Protein AF-A0A0M1J2H2-F1 (afdb_monomer_lite)

Structure (mmCIF, N/CA/C/O backbone):
data_AF-A0A0M1J2H2-F1
#
_entry.id   AF-A0A0M1J2H2-F1
#
loop_
_atom_site.group_PDB
_atom_site.id
_atom_site.type_symbol
_atom_site.label_atom_id
_atom_site.label_alt_id
_atom_site.label_comp_id
_atom_site.label_asym_id
_atom_site.label_entity_id
_atom_site.label_seq_id
_atom_site.pdbx_PDB_ins_code
_atom_site.Cartn_x
_atom_site.Cartn_y
_atom_site.Cartn_z
_atom_site.occupancy
_atom_site.B_iso_or_equiv
_atom_site.auth_seq_id
_atom_site.auth_comp_id
_atom_site.auth_asym_id
_atom_site.auth_atom_id
_atom_site.pdbx_PDB_model_num
ATOM 1 N N . GLY A 1 1 ? 17.137 1.752 -18.117 1.00 67.38 1 GLY A N 1
ATOM 2 C CA . GLY A 1 1 ? 17.073 0.460 -18.825 1.00 67.38 1 GLY A CA 1
ATOM 3 C C . GLY A 1 1 ? 16.493 0.655 -20.209 1.00 67.38 1 GLY A C 1
ATOM 4 O O . GLY A 1 1 ? 15.964 1.719 -20.490 1.00 67.38 1 GLY A O 1
ATOM 5 N N . MET A 1 2 ? 16.576 -0.367 -21.052 1.00 73.69 2 MET A N 1
ATOM 6 C CA . MET A 1 2 ? 16.069 -0.367 -22.429 1.00 73.69 2 MET A CA 1
ATOM 7 C C . MET A 1 2 ? 14.580 -0.012 -22.575 1.00 73.69 2 MET A C 1
ATOM 9 O O . MET A 1 2 ? 14.188 0.628 -23.543 1.00 73.69 2 MET A O 1
ATOM 13 N N . LEU A 1 3 ? 13.761 -0.420 -21.610 1.00 80.62 3 LEU A N 1
ATOM 14 C CA . LEU A 1 3 ? 12.325 -0.157 -21.567 1.00 80.62 3 LEU A CA 1
ATOM 15 C C . LEU A 1 3 ? 12.043 0.936 -20.529 1.00 80.62 3 LEU A C 1
ATOM 17 O O . LEU A 1 3 ? 11.355 0.697 -19.548 1.00 80.62 3 LEU A O 1
ATOM 21 N N . SER A 1 4 ? 12.667 2.104 -20.667 1.00 83.81 4 SER A N 1
ATOM 22 C CA . SER A 1 4 ? 12.524 3.218 -19.717 1.00 83.81 4 SER A CA 1
ATOM 23 C C . SER A 1 4 ? 11.749 4.375 -20.337 1.00 83.81 4 SER A C 1
ATOM 25 O O . SER A 1 4 ? 11.737 4.522 -21.553 1.00 83.81 4 SER A O 1
ATOM 27 N N . GLY A 1 5 ? 11.139 5.216 -19.499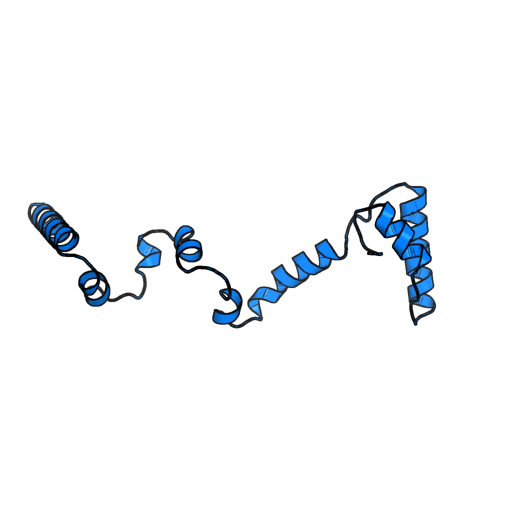 1.00 84.62 5 GLY A N 1
ATOM 28 C CA . GLY A 1 5 ? 10.548 6.487 -19.925 1.00 84.62 5 GLY A CA 1
ATOM 29 C C . GLY A 1 5 ? 11.586 7.596 -20.140 1.00 84.62 5 GLY A C 1
ATOM 30 O O . GLY A 1 5 ? 11.259 8.647 -20.680 1.00 84.62 5 GLY A O 1
ATOM 31 N N . ASP A 1 6 ? 12.842 7.383 -19.733 1.00 86.06 6 ASP A N 1
ATOM 32 C CA . ASP A 1 6 ? 13.931 8.338 -19.947 1.00 86.06 6 ASP A CA 1
ATOM 33 C C . ASP A 1 6 ? 14.626 8.078 -21.290 1.00 86.06 6 ASP A C 1
ATOM 35 O O . ASP A 1 6 ? 15.244 7.029 -21.505 1.00 86.06 6 ASP A O 1
ATOM 39 N N . LEU A 1 7 ? 14.588 9.080 -22.169 1.00 83.06 7 LEU A N 1
ATOM 40 C CA . LEU A 1 7 ? 15.193 9.044 -23.499 1.00 83.06 7 LEU A CA 1
ATOM 41 C C . LEU A 1 7 ? 16.686 8.673 -23.485 1.00 83.06 7 LEU A C 1
ATOM 43 O O . LEU A 1 7 ? 17.139 7.917 -24.347 1.00 83.06 7 LEU A O 1
ATOM 47 N N . LYS A 1 8 ? 17.461 9.143 -22.498 1.00 84.69 8 LYS A N 1
ATOM 48 C CA . LYS A 1 8 ? 18.894 8.815 -22.386 1.00 84.69 8 LYS A CA 1
ATOM 49 C C . LYS A 1 8 ? 19.102 7.339 -22.069 1.00 84.69 8 LYS A C 1
ATOM 51 O O . LYS A 1 8 ? 20.010 6.705 -22.607 1.00 84.69 8 LYS A O 1
ATOM 56 N N . LEU A 1 9 ? 18.256 6.781 -21.206 1.00 84.94 9 LEU A N 1
ATOM 57 C CA . LEU A 1 9 ? 18.328 5.374 -20.822 1.00 84.94 9 LEU A CA 1
ATOM 58 C C . LEU A 1 9 ? 17.862 4.444 -21.948 1.00 84.94 9 LEU A C 1
ATOM 60 O O . LEU A 1 9 ? 18.423 3.355 -22.081 1.00 84.94 9 LEU A O 1
ATOM 64 N N . ILE A 1 10 ? 16.903 4.879 -22.775 1.00 83.75 10 ILE A N 1
ATOM 65 C CA . ILE A 1 10 ? 16.505 4.170 -24.002 1.00 83.75 10 ILE A CA 1
ATOM 66 C C . ILE A 1 10 ? 17.688 4.107 -24.978 1.00 83.75 10 ILE A C 1
ATOM 68 O O . ILE A 1 10 ? 18.050 3.022 -25.434 1.00 83.75 10 ILE A O 1
ATOM 72 N N . GLN A 1 11 ? 18.332 5.248 -25.262 1.00 82.62 11 GLN A N 1
ATOM 73 C CA . GLN A 1 11 ? 19.480 5.319 -26.179 1.00 82.62 11 GLN A CA 1
ATOM 74 C C . GLN A 1 11 ? 20.640 4.436 -25.714 1.00 82.62 11 GLN A C 1
ATOM 76 O O . GLN A 1 11 ? 21.200 3.675 -26.506 1.00 82.62 11 GLN A O 1
ATOM 81 N N . TRP A 1 12 ? 20.962 4.489 -24.419 1.00 84.62 12 TRP A N 1
ATOM 82 C CA . TRP A 1 12 ? 21.970 3.615 -23.829 1.00 84.62 12 TRP A CA 1
ATOM 83 C C . TRP A 1 12 ? 21.575 2.136 -23.952 1.00 84.62 12 TRP A C 1
ATOM 85 O O . TRP A 1 12 ? 22.393 1.311 -24.356 1.00 84.62 12 TRP A O 1
ATOM 95 N N . GLY A 1 13 ? 20.312 1.799 -23.677 1.00 82.81 13 GLY A N 1
ATOM 96 C CA . GLY A 1 13 ? 19.793 0.438 -23.806 1.00 82.81 13 GLY A CA 1
ATOM 97 C C . GLY A 1 13 ? 19.898 -0.111 -25.229 1.00 82.81 13 GLY A C 1
ATOM 98 O O . GLY A 1 13 ? 20.355 -1.238 -25.400 1.00 82.81 13 GLY A O 1
ATOM 99 N N . LYS A 1 14 ? 19.550 0.684 -26.250 1.00 82.62 14 LYS A N 1
ATOM 100 C CA . LYS A 1 14 ? 19.682 0.305 -27.669 1.00 82.62 14 LYS A CA 1
ATOM 101 C C . LYS A 1 14 ? 21.112 -0.118 -28.019 1.00 82.62 14 LYS A C 1
ATOM 103 O O . LYS A 1 14 ? 21.303 -1.121 -28.699 1.00 82.62 14 LYS A O 1
ATOM 108 N N . GLN A 1 15 ? 22.104 0.645 -27.557 1.00 83.31 15 GLN A N 1
ATOM 109 C CA . GLN A 1 15 ? 23.520 0.400 -27.860 1.00 83.31 15 GLN A CA 1
ATOM 110 C C . GLN A 1 15 ? 24.072 -0.868 -27.199 1.00 83.31 15 GLN A C 1
ATOM 112 O O . GLN A 1 15 ? 25.009 -1.465 -27.719 1.00 83.31 15 GLN A O 1
ATOM 117 N N . HIS A 1 16 ? 23.497 -1.275 -26.067 1.00 84.00 16 HIS A N 1
ATOM 118 C CA . HIS A 1 16 ? 24.007 -2.377 -25.248 1.00 84.00 16 HIS A CA 1
ATOM 119 C C . HIS A 1 16 ? 23.103 -3.613 -25.282 1.00 84.00 16 HIS A C 1
ATOM 121 O O . HIS A 1 16 ? 23.309 -4.553 -24.515 1.00 84.00 16 HIS A O 1
ATOM 127 N N . TYR A 1 17 ? 22.097 -3.633 -26.157 1.00 82.25 17 TYR A N 1
ATOM 128 C CA . TYR A 1 17 ? 21.225 -4.788 -26.286 1.00 82.25 17 TYR A CA 1
ATOM 129 C C . TYR A 1 17 ? 21.944 -5.964 -26.926 1.00 82.25 17 TYR A C 1
ATOM 131 O O . TYR A 1 17 ? 22.430 -5.869 -28.052 1.00 82.25 17 TYR A O 1
ATOM 139 N N . GLN A 1 18 ? 21.938 -7.094 -26.231 1.00 80.31 18 GLN A N 1
ATOM 140 C CA . GLN A 1 18 ? 22.416 -8.365 -26.753 1.00 80.31 18 GLN A CA 1
ATOM 141 C C . GLN A 1 18 ? 21.352 -9.426 -26.480 1.00 80.31 18 GLN A C 1
ATOM 143 O O . GLN A 1 18 ? 21.430 -10.170 -25.506 1.00 80.31 18 GLN A O 1
ATOM 148 N N . GLY A 1 19 ? 20.295 -9.456 -27.293 1.00 77.88 19 GLY A N 1
ATOM 149 C CA . GLY A 1 19 ? 19.319 -10.539 -27.220 1.00 77.88 19 GLY A CA 1
ATOM 150 C C . GLY A 1 19 ? 19.856 -11.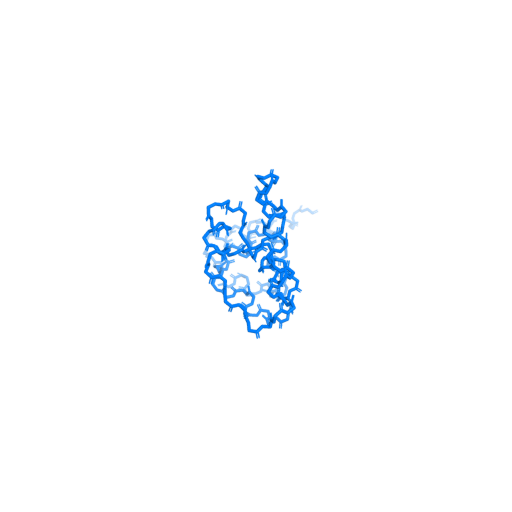808 -27.880 1.00 77.88 19 GLY A C 1
ATOM 151 O O . GLY A 1 19 ? 20.665 -11.760 -28.806 1.00 77.88 19 GLY A O 1
ATOM 152 N N . HIS A 1 20 ? 19.398 -12.956 -27.388 1.00 79.31 20 HIS A N 1
ATOM 153 C CA . HIS A 1 20 ? 19.858 -14.276 -27.832 1.00 79.31 20 HIS A CA 1
ATOM 154 C C . HIS A 1 20 ? 19.040 -14.830 -29.018 1.00 79.31 20 HIS A C 1
ATOM 156 O O . HIS A 1 20 ? 19.388 -15.870 -29.567 1.00 79.31 20 HIS A O 1
ATOM 162 N N . ASP A 1 21 ? 17.960 -14.146 -29.409 1.00 87.69 21 ASP A N 1
ATOM 163 C CA . ASP A 1 21 ? 17.039 -14.540 -30.479 1.00 87.69 21 ASP A CA 1
ATOM 164 C C . ASP A 1 21 ? 17.006 -13.448 -31.561 1.00 87.69 21 ASP A C 1
ATOM 166 O O . ASP A 1 21 ? 16.703 -12.286 -31.280 1.00 87.69 21 ASP A O 1
ATOM 170 N N . GLU A 1 22 ? 17.335 -13.813 -32.803 1.00 85.75 22 GLU A N 1
ATOM 171 C CA . GLU A 1 22 ? 17.446 -12.872 -33.929 1.00 85.75 22 GLU A CA 1
ATOM 172 C C . GLU A 1 22 ? 16.123 -12.172 -34.257 1.00 85.75 22 GLU A C 1
ATOM 174 O O . GLU A 1 22 ? 16.107 -10.984 -34.588 1.00 85.75 22 GLU A O 1
ATOM 179 N N . ARG A 1 23 ? 14.998 -12.880 -34.127 1.00 89.44 23 ARG A N 1
ATOM 180 C CA . ARG A 1 23 ? 13.672 -12.328 -34.414 1.00 89.44 23 ARG A CA 1
ATOM 181 C C . ARG A 1 23 ? 13.280 -11.302 -33.355 1.00 89.44 23 ARG A C 1
ATOM 183 O O . ARG A 1 23 ? 12.799 -10.227 -33.707 1.00 89.44 23 ARG A O 1
ATOM 190 N N . ILE A 1 24 ? 13.499 -11.606 -32.075 1.00 86.12 24 ILE A N 1
ATOM 191 C CA . ILE A 1 24 ? 13.254 -10.657 -30.980 1.00 86.12 24 ILE A CA 1
ATOM 192 C C . ILE A 1 24 ? 14.181 -9.447 -31.119 1.00 86.12 24 ILE A C 1
ATOM 194 O O . ILE A 1 24 ? 13.718 -8.315 -30.993 1.00 86.12 24 ILE A O 1
ATOM 198 N N . ASN A 1 25 ? 15.454 -9.660 -31.465 1.00 86.38 25 ASN A N 1
ATOM 199 C CA . ASN A 1 25 ? 16.391 -8.570 -31.735 1.00 86.38 25 ASN A CA 1
ATOM 200 C C . ASN A 1 25 ? 15.887 -7.628 -32.825 1.00 86.38 25 ASN A C 1
ATOM 202 O O . ASN A 1 25 ? 15.908 -6.413 -32.638 1.00 86.38 25 ASN A O 1
ATOM 206 N N . HIS A 1 26 ? 15.397 -8.176 -33.937 1.00 85.88 26 HIS A N 1
ATOM 207 C CA . HIS A 1 26 ? 14.879 -7.372 -35.037 1.00 85.88 26 HIS A CA 1
ATOM 208 C C . HIS A 1 26 ? 13.676 -6.514 -34.619 1.00 85.88 26 HIS A C 1
ATOM 210 O O . HIS A 1 26 ? 13.671 -5.307 -34.862 1.00 85.88 26 HIS A O 1
ATOM 216 N N . VAL A 1 27 ? 12.698 -7.109 -33.928 1.00 88.12 27 VAL A N 1
ATOM 217 C CA . VAL A 1 27 ? 11.512 -6.386 -33.435 1.00 88.12 27 VAL A CA 1
ATOM 218 C C . VAL A 1 27 ? 11.910 -5.275 -32.461 1.00 88.12 27 VAL A C 1
ATOM 220 O O . VAL A 1 27 ? 11.424 -4.151 -32.569 1.00 88.12 27 VAL A O 1
ATOM 223 N N . MET A 1 28 ? 12.834 -5.554 -31.539 1.00 86.50 28 MET A N 1
ATOM 224 C CA . MET A 1 28 ? 13.296 -4.564 -30.564 1.00 86.50 28 MET A CA 1
ATOM 225 C C . MET A 1 28 ? 14.011 -3.387 -31.238 1.00 86.50 28 MET A C 1
ATOM 227 O O . MET A 1 28 ? 13.756 -2.239 -30.881 1.00 86.50 28 MET A O 1
ATOM 231 N N . GLN A 1 29 ? 14.843 -3.636 -32.255 1.00 84.75 29 GLN A N 1
ATOM 232 C CA . GLN A 1 29 ? 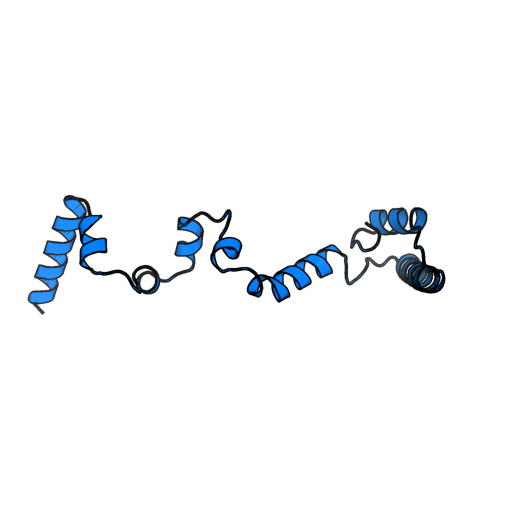15.490 -2.557 -33.012 1.00 84.75 29 GLN A CA 1
ATOM 233 C C . GLN A 1 29 ? 14.477 -1.662 -33.736 1.00 84.75 29 GLN A C 1
ATOM 235 O O . GLN A 1 29 ? 14.585 -0.440 -33.637 1.00 84.75 29 GLN A O 1
ATOM 240 N N . GLN A 1 30 ? 13.463 -2.246 -34.385 1.00 87.50 30 GLN A N 1
ATOM 241 C CA . GLN A 1 30 ? 12.403 -1.479 -35.055 1.00 87.50 30 GLN A CA 1
ATOM 242 C C . GLN A 1 30 ? 11.631 -0.590 -34.077 1.00 87.50 30 GLN A C 1
ATOM 244 O O . GLN A 1 30 ? 11.378 0.580 -34.366 1.00 87.50 30 GLN A O 1
ATOM 249 N N . ILE A 1 31 ? 11.300 -1.124 -32.898 1.00 86.81 31 ILE A N 1
ATOM 250 C CA . ILE A 1 31 ? 10.656 -0.360 -31.828 1.00 86.81 31 ILE A CA 1
ATOM 251 C C . ILE A 1 31 ? 11.530 0.845 -31.451 1.00 86.81 31 ILE A C 1
ATOM 253 O O . ILE A 1 31 ? 11.045 1.975 -31.467 1.00 86.81 31 ILE A O 1
ATOM 257 N N . PHE A 1 32 ? 12.828 0.655 -31.185 1.00 84.06 32 PHE A N 1
ATOM 258 C CA . PHE A 1 32 ? 13.703 1.777 -30.813 1.00 84.06 32 PHE A CA 1
ATOM 259 C C . PHE A 1 32 ? 13.873 2.812 -31.915 1.00 84.06 32 PHE A C 1
ATOM 261 O O . PHE A 1 32 ? 13.966 4.002 -31.622 1.00 84.06 32 PHE A O 1
ATOM 268 N N . GLU A 1 33 ? 13.965 2.381 -33.170 1.00 85.19 33 GLU A N 1
ATOM 269 C CA . GLU A 1 33 ? 14.053 3.296 -34.305 1.00 85.19 33 GLU A CA 1
ATOM 270 C C . GLU A 1 33 ? 12.814 4.175 -34.400 1.00 85.19 33 GLU A C 1
ATOM 272 O O . GLU A 1 33 ? 12.955 5.389 -34.531 1.00 85.19 33 GLU A O 1
ATOM 277 N N . HIS A 1 34 ? 11.629 3.590 -34.241 1.00 84.81 34 HIS A N 1
ATOM 278 C CA . HIS A 1 34 ? 10.375 4.329 -34.264 1.00 84.81 34 HIS A CA 1
ATOM 279 C C . HIS A 1 34 ? 10.320 5.398 -33.160 1.00 84.81 34 HIS A C 1
ATOM 281 O O . HIS A 1 34 ? 10.155 6.579 -33.460 1.00 84.81 34 HIS A O 1
ATOM 287 N N . TYR A 1 35 ? 10.590 5.028 -31.904 1.00 80.81 35 TYR A N 1
ATOM 288 C CA . TYR A 1 35 ? 10.577 5.986 -30.788 1.00 80.81 35 TYR A CA 1
ATOM 289 C C . TYR A 1 35 ? 11.670 7.055 -30.892 1.00 80.81 35 TYR A C 1
ATOM 291 O O . TYR A 1 35 ? 11.442 8.213 -30.546 1.00 80.81 35 TYR A O 1
ATOM 299 N N . ASN A 1 36 ? 12.853 6.701 -31.401 1.00 78.19 36 ASN A N 1
ATOM 300 C CA . ASN A 1 36 ? 13.938 7.661 -31.579 1.00 78.19 36 ASN A CA 1
ATOM 301 C C . ASN A 1 36 ? 13.651 8.669 -32.704 1.00 78.19 36 ASN A C 1
ATOM 303 O O . ASN A 1 36 ? 14.008 9.835 -32.562 1.00 78.19 36 ASN A O 1
ATOM 307 N N . LEU A 1 37 ? 13.018 8.241 -33.803 1.00 76.62 37 LEU A N 1
ATOM 308 C CA . LEU A 1 37 ? 12.607 9.140 -34.888 1.00 76.62 37 LEU A CA 1
ATOM 309 C C . LEU A 1 37 ? 11.556 10.151 -34.424 1.00 76.62 37 LEU A C 1
ATOM 311 O O . LEU A 1 37 ? 11.593 11.306 -34.840 1.00 76.62 37 LEU A O 1
ATOM 315 N N . GLU A 1 38 ? 10.654 9.731 -33.540 1.00 81.44 38 GLU A N 1
ATOM 316 C CA . GLU A 1 38 ? 9.589 10.589 -33.016 1.00 81.44 38 GLU A CA 1
ATOM 317 C C . GLU A 1 38 ? 10.012 11.386 -31.767 1.00 81.44 38 GLU A C 1
ATOM 319 O O . GLU A 1 38 ? 9.278 12.260 -31.309 1.00 81.44 38 GLU A O 1
ATOM 324 N N . GLY A 1 39 ? 11.202 11.118 -31.212 1.00 79.38 39 GLY A N 1
ATOM 325 C CA . GLY A 1 39 ? 11.688 11.746 -29.978 1.00 79.38 39 GLY A CA 1
ATOM 326 C C . GLY A 1 39 ? 10.830 11.416 -28.751 1.00 79.38 39 GLY A C 1
ATOM 327 O O . GLY A 1 39 ? 10.848 12.157 -27.766 1.00 79.38 39 GLY A O 1
ATOM 328 N N . LEU A 1 40 ? 10.059 10.330 -28.818 1.00 78.94 40 LEU A N 1
ATOM 329 C CA . LEU A 1 40 ? 9.092 9.948 -27.799 1.00 78.94 40 LEU A CA 1
ATOM 330 C C . LEU A 1 40 ? 9.726 9.031 -26.752 1.00 78.94 40 LEU A C 1
ATOM 332 O O . LEU A 1 40 ? 10.529 8.147 -27.053 1.00 78.94 40 LEU A O 1
ATOM 336 N N . ALA A 1 41 ? 9.312 9.224 -25.503 1.00 81.56 41 ALA A N 1
ATOM 337 C CA . ALA A 1 41 ? 9.534 8.242 -24.453 1.00 81.56 41 ALA A CA 1
ATOM 338 C C . ALA A 1 41 ? 8.700 6.978 -24.720 1.00 81.56 41 ALA A C 1
ATOM 340 O O . ALA A 1 41 ? 7.620 7.054 -25.312 1.00 81.56 41 ALA A O 1
ATOM 341 N N . MET A 1 42 ? 9.171 5.824 -24.237 1.00 82.88 42 MET A N 1
ATOM 342 C CA . MET A 1 42 ? 8.383 4.591 -24.291 1.00 82.88 42 MET A CA 1
ATOM 343 C C . MET A 1 42 ? 7.088 4.774 -23.478 1.00 82.88 42 MET A C 1
ATOM 345 O O . MET A 1 42 ? 7.169 5.116 -22.298 1.00 82.88 42 MET A O 1
ATOM 349 N N . PRO A 1 43 ? 5.903 4.522 -24.059 1.00 82.62 43 PRO A N 1
ATOM 350 C CA . PRO A 1 43 ? 4.617 4.723 -23.394 1.00 82.62 43 PRO A CA 1
ATOM 351 C C . PRO A 1 43 ? 4.320 3.646 -22.347 1.00 82.62 43 PRO A C 1
ATOM 353 O O . PRO A 1 43 ? 3.476 3.858 -21.482 1.00 82.62 43 PRO A O 1
ATOM 356 N N . TYR 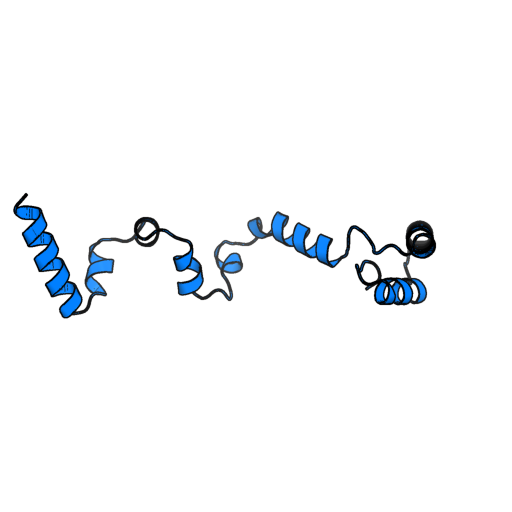A 1 44 ? 5.001 2.498 -22.430 1.00 85.19 44 TYR A N 1
ATOM 357 C CA . TYR A 1 44 ? 4.965 1.447 -21.421 1.00 85.19 44 TYR A CA 1
ATOM 358 C C . TYR A 1 44 ? 6.382 0.980 -21.112 1.00 85.19 44 TYR A C 1
ATOM 360 O O . TYR A 1 44 ? 7.117 0.530 -21.997 1.00 85.19 44 TYR A O 1
ATOM 368 N N . THR A 1 45 ? 6.768 1.125 -19.854 1.00 89.31 45 THR A N 1
ATOM 369 C CA . THR A 1 45 ? 8.128 0.894 -19.374 1.00 89.31 45 THR A CA 1
ATOM 370 C C . THR A 1 45 ? 8.221 -0.398 -18.566 1.00 89.31 45 THR A C 1
ATOM 372 O O . THR A 1 45 ? 7.215 -1.008 -18.206 1.00 89.31 45 THR A O 1
ATOM 375 N N . LEU A 1 46 ? 9.443 -0.825 -18.253 1.00 86.44 46 LEU A N 1
ATOM 376 C CA . LEU A 1 46 ? 9.673 -1.922 -17.320 1.00 86.44 46 LEU A CA 1
ATOM 377 C C . LEU A 1 46 ? 9.112 -1.588 -15.934 1.00 86.44 46 LEU A C 1
ATOM 379 O O . LEU A 1 46 ? 8.512 -2.452 -15.312 1.00 86.44 46 LEU A O 1
ATOM 383 N N . ASP A 1 47 ? 9.227 -0.336 -15.493 1.00 89.62 47 ASP A N 1
ATOM 384 C CA . ASP A 1 47 ? 8.676 0.108 -14.210 1.00 89.62 47 ASP A CA 1
ATOM 385 C C . ASP A 1 47 ? 7.140 0.016 -14.210 1.00 89.62 47 ASP A C 1
ATOM 387 O O . ASP A 1 47 ? 6.524 -0.341 -13.202 1.00 89.62 47 ASP A O 1
ATOM 391 N N . ASP A 1 48 ? 6.503 0.303 -15.352 1.00 92.19 48 ASP A N 1
ATOM 392 C CA . ASP A 1 48 ? 5.062 0.109 -15.523 1.00 92.19 48 ASP A CA 1
ATOM 393 C C . ASP A 1 48 ? 4.687 -1.370 -15.459 1.00 92.19 48 ASP A C 1
ATOM 395 O O . ASP A 1 48 ? 3.772 -1.732 -14.717 1.00 92.19 48 ASP A O 1
ATOM 399 N N . PHE A 1 49 ? 5.438 -2.220 -16.166 1.00 92.88 49 PHE A N 1
ATOM 400 C CA . PHE A 1 49 ? 5.275 -3.669 -16.110 1.00 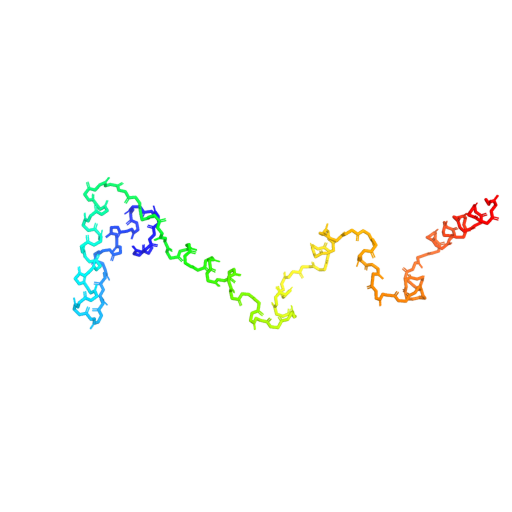92.88 49 PHE A CA 1
ATOM 401 C C . PHE A 1 49 ? 5.415 -4.205 -14.687 1.00 92.88 49 PHE A C 1
ATOM 403 O O . PHE A 1 49 ? 4.532 -4.915 -14.215 1.00 92.88 49 PHE A O 1
ATOM 410 N N . GLU A 1 50 ? 6.493 -3.859 -13.986 1.00 93.56 50 GLU A N 1
ATOM 411 C CA . GLU A 1 50 ? 6.752 -4.320 -12.624 1.00 93.56 50 GLU A CA 1
ATOM 412 C C . GLU A 1 50 ? 5.629 -3.889 -11.681 1.00 93.56 50 GLU A C 1
ATOM 414 O O . GLU A 1 50 ? 5.096 -4.707 -10.929 1.00 93.56 50 GLU A O 1
ATOM 419 N N . ARG A 1 51 ? 5.199 -2.627 -11.758 1.00 94.50 51 ARG A N 1
ATOM 420 C CA . ARG A 1 51 ? 4.090 -2.113 -10.951 1.00 94.50 51 ARG A CA 1
ATOM 421 C C . ARG A 1 51 ? 2.786 -2.861 -11.224 1.00 94.50 51 ARG A C 1
ATOM 423 O O . ARG A 1 51 ? 2.090 -3.232 -10.274 1.00 94.50 51 ARG A O 1
ATOM 430 N N . ASP A 1 52 ? 2.433 -3.062 -12.490 1.00 96.31 52 ASP A N 1
ATOM 431 C CA . ASP A 1 52 ? 1.180 -3.715 -12.871 1.00 96.31 52 ASP A CA 1
ATOM 432 C C . ASP A 1 52 ? 1.212 -5.215 -12.557 1.00 96.31 52 ASP A C 1
ATOM 434 O O . ASP A 1 52 ? 0.225 -5.768 -12.058 1.00 96.31 52 ASP A O 1
ATOM 438 N N . TYR A 1 53 ? 2.359 -5.866 -12.760 1.00 95.19 53 TYR A N 1
ATOM 439 C CA . TYR A 1 53 ? 2.597 -7.253 -12.376 1.00 95.19 53 TYR A CA 1
ATOM 440 C C . TYR A 1 53 ? 2.444 -7.429 -10.864 1.00 95.19 53 TYR A C 1
ATOM 442 O O . TYR A 1 53 ? 1.646 -8.251 -10.418 1.00 95.19 53 TYR A O 1
ATOM 450 N N . LEU A 1 54 ? 3.119 -6.606 -10.058 1.00 95.06 54 LEU A N 1
ATOM 451 C CA . LEU A 1 54 ? 3.000 -6.657 -8.600 1.00 95.06 54 LEU A CA 1
ATOM 452 C C . LEU A 1 54 ? 1.561 -6.399 -8.144 1.00 95.06 54 LEU A C 1
ATOM 454 O O . LEU A 1 54 ? 1.030 -7.158 -7.334 1.00 95.06 54 LEU A O 1
ATOM 458 N N . ARG A 1 55 ? 0.892 -5.375 -8.689 1.00 94.50 55 ARG A N 1
ATOM 459 C CA . ARG A 1 55 ? -0.508 -5.068 -8.354 1.00 94.50 55 ARG A CA 1
ATOM 460 C C . ARG A 1 55 ? -1.438 -6.237 -8.672 1.00 94.50 55 ARG A C 1
ATOM 462 O O . ARG A 1 55 ? -2.319 -6.540 -7.871 1.00 94.50 55 ARG A O 1
ATOM 469 N N . SER A 1 56 ? -1.257 -6.879 -9.822 1.00 96.06 56 SER A N 1
ATOM 470 C CA . SER A 1 56 ? -2.097 -8.001 -10.244 1.00 96.06 56 SER A CA 1
ATOM 471 C C . SER A 1 56 ? -1.783 -9.292 -9.495 1.00 96.06 56 SER A C 1
ATOM 473 O O . SER A 1 56 ? -2.701 -10.074 -9.296 1.00 96.06 56 SER A O 1
ATOM 475 N N . HIS A 1 57 ? -0.556 -9.498 -9.008 1.00 95.62 57 HIS A N 1
ATOM 476 C CA . HIS A 1 57 ? -0.125 -10.769 -8.407 1.00 95.62 57 HIS A CA 1
ATOM 477 C C . HIS A 1 57 ? 0.047 -10.730 -6.882 1.00 95.62 57 HIS A C 1
ATOM 479 O O . HIS A 1 57 ? 0.235 -11.781 -6.276 1.00 95.62 57 HIS A O 1
ATOM 485 N N . VAL A 1 58 ? -0.083 -9.573 -6.218 1.00 95.31 58 VAL A N 1
ATOM 486 C CA . VAL A 1 58 ? 0.043 -9.466 -4.745 1.00 95.31 58 VAL A CA 1
ATOM 487 C C . VAL A 1 58 ? -0.905 -10.406 -3.988 1.00 95.31 58 VAL A C 1
ATOM 489 O O . VAL A 1 58 ? -0.595 -10.867 -2.892 1.00 95.31 58 VAL A O 1
ATOM 492 N N . HIS A 1 59 ? -2.051 -10.740 -4.585 1.00 94.25 59 HIS A N 1
ATOM 493 C CA . HIS A 1 59 ? -3.028 -11.666 -4.017 1.00 94.25 59 HIS A CA 1
ATOM 494 C C . HIS A 1 59 ? -2.547 -13.129 -3.977 1.00 94.25 59 HIS A C 1
ATOM 496 O O . HIS A 1 59 ? -3.145 -13.933 -3.265 1.00 94.25 59 HIS A O 1
ATOM 502 N N . LEU A 1 60 ? -1.487 -13.478 -4.711 1.00 96.12 60 LEU A N 1
ATOM 503 C CA . LEU A 1 60 ? -0.877 -14.809 -4.675 1.00 96.12 60 LEU A CA 1
ATOM 504 C C . LEU A 1 60 ? -0.000 -15.012 -3.436 1.00 96.12 60 LEU A C 1
ATOM 506 O O . LEU A 1 60 ? 0.267 -16.148 -3.055 1.00 96.12 60 LEU A O 1
ATOM 510 N N . LEU A 1 61 ? 0.434 -13.926 -2.789 1.00 95.88 61 LEU A N 1
ATOM 511 C CA . LEU A 1 61 ? 1.178 -14.011 -1.537 1.00 95.88 61 LEU A CA 1
ATOM 512 C C . LEU A 1 61 ? 0.239 -14.389 -0.381 1.00 95.88 61 LEU A C 1
ATOM 514 O O . LEU A 1 61 ? -0.909 -13.924 -0.359 1.00 95.88 61 LEU A O 1
ATOM 518 N N . PRO A 1 62 ? 0.702 -15.156 0.619 1.00 95.94 62 PRO A N 1
ATOM 519 C CA . PRO A 1 62 ? -0.006 -15.304 1.886 1.00 95.94 62 PRO A CA 1
ATOM 520 C C . PRO A 1 62 ? -0.287 -13.933 2.529 1.00 95.94 62 PRO A C 1
ATOM 522 O O . PRO A 1 62 ? 0.527 -13.019 2.379 1.00 95.94 62 PRO A O 1
ATOM 525 N N . PRO A 1 63 ? -1.405 -13.749 3.259 1.00 92.00 63 PRO A N 1
ATOM 526 C CA . PRO A 1 63 ? -1.732 -12.466 3.885 1.00 92.00 63 PRO A CA 1
ATOM 527 C C . PRO A 1 63 ? -0.607 -11.886 4.754 1.00 92.00 63 PRO A C 1
ATOM 529 O O . PRO A 1 63 ? -0.348 -10.689 4.679 1.00 92.00 63 PRO A O 1
ATOM 532 N N . GLU A 1 64 ? 0.096 -12.721 5.520 1.00 92.00 64 GLU A N 1
ATOM 533 C CA . GLU A 1 64 ? 1.202 -12.288 6.387 1.00 92.00 64 GLU A CA 1
ATOM 534 C C . GLU A 1 64 ? 2.356 -11.660 5.594 1.00 92.00 64 GLU A C 1
ATOM 536 O O . GLU A 1 64 ? 2.862 -10.598 5.962 1.00 92.00 64 GLU A O 1
ATOM 541 N N . ASP A 1 65 ? 2.713 -12.249 4.450 1.00 95.12 65 ASP A N 1
ATOM 542 C CA . ASP A 1 65 ? 3.771 -11.727 3.584 1.00 95.12 65 ASP A CA 1
ATOM 543 C C . ASP A 1 65 ? 3.376 -10.401 2.925 1.00 95.12 65 ASP A C 1
ATOM 545 O O . ASP A 1 65 ? 4.227 -9.529 2.747 1.00 95.12 65 ASP A O 1
ATOM 549 N N . ARG A 1 66 ? 2.084 -10.194 2.626 1.00 93.50 66 ARG A N 1
ATOM 550 C CA . ARG A 1 66 ? 1.584 -8.910 2.088 1.00 93.50 66 ARG A CA 1
ATOM 551 C C . ARG A 1 66 ? 1.738 -7.761 3.083 1.00 93.50 66 ARG A C 1
ATOM 553 O O . ARG A 1 66 ? 1.829 -6.607 2.674 1.00 93.50 66 ARG A O 1
ATOM 560 N N . LEU A 1 67 ? 1.708 -8.068 4.379 1.00 92.81 67 LEU A N 1
ATOM 561 C CA . LEU A 1 67 ? 1.773 -7.085 5.461 1.00 92.81 67 LEU A CA 1
ATOM 562 C C . LEU A 1 67 ? 3.200 -6.881 5.989 1.00 92.81 67 LEU A C 1
ATOM 564 O O . LEU A 1 67 ? 3.443 -5.967 6.782 1.00 92.81 67 LEU A O 1
ATOM 568 N N . LYS A 1 68 ? 4.157 -7.704 5.551 1.00 92.75 68 LYS A N 1
ATOM 569 C CA . LYS A 1 68 ? 5.544 -7.658 6.011 1.00 92.75 68 LYS A CA 1
ATOM 570 C C . LYS A 1 68 ? 6.178 -6.293 5.733 1.00 92.75 68 LYS A C 1
ATOM 572 O O . LYS A 1 68 ? 6.087 -5.748 4.638 1.00 92.75 68 LYS A O 1
ATOM 577 N N . GLY A 1 69 ? 6.844 -5.738 6.744 1.00 91.62 69 GLY A N 1
ATOM 578 C CA . GLY A 1 69 ? 7.482 -4.420 6.666 1.00 91.62 69 GLY A CA 1
ATOM 579 C C . GLY A 1 69 ? 6.537 -3.234 6.894 1.00 91.62 69 GLY A C 1
ATOM 580 O O . GLY A 1 69 ? 7.016 -2.107 7.016 1.00 91.62 69 GLY A O 1
ATOM 581 N N . LEU A 1 70 ? 5.223 -3.457 7.019 1.00 93.56 70 LEU A N 1
ATOM 582 C CA . LEU A 1 70 ? 4.276 -2.423 7.435 1.00 93.56 70 LEU A CA 1
ATOM 583 C C . LEU A 1 70 ? 4.178 -2.375 8.961 1.00 93.56 70 LEU A C 1
ATOM 585 O O . LEU A 1 70 ? 4.117 -3.400 9.638 1.00 93.56 70 LEU A O 1
ATOM 589 N N . ARG A 1 71 ? 4.137 -1.163 9.522 1.00 94.25 71 ARG A N 1
ATOM 590 C CA . ARG A 1 71 ? 3.879 -0.988 10.955 1.00 94.25 71 ARG A CA 1
ATOM 591 C C . ARG A 1 71 ? 2.384 -1.188 11.224 1.00 94.25 71 ARG A C 1
ATOM 593 O O . ARG A 1 71 ? 1.578 -0.631 10.474 1.00 94.25 71 ARG A O 1
ATOM 600 N N . PRO A 1 72 ? 1.989 -1.848 12.327 1.00 91.00 72 PRO A N 1
ATOM 601 C CA . PRO A 1 72 ? 0.577 -2.040 12.670 1.00 91.00 72 PRO A CA 1
ATOM 602 C C . PRO A 1 72 ? -0.246 -0.743 12.655 1.00 91.00 72 PRO A C 1
ATOM 604 O O . PRO A 1 72 ? -1.341 -0.701 12.103 1.00 91.00 72 PRO A O 1
ATOM 607 N N . ALA A 1 73 ? 0.313 0.358 13.166 1.00 91.69 73 ALA A N 1
ATOM 608 C CA . ALA A 1 73 ? -0.358 1.657 13.173 1.00 91.69 73 ALA A CA 1
ATOM 609 C C . ALA A 1 73 ? -0.709 2.179 11.766 1.00 91.69 73 ALA A C 1
ATOM 611 O O . ALA A 1 73 ? -1.728 2.845 11.597 1.00 91.69 73 ALA A O 1
ATOM 612 N N . ASP A 1 74 ? 0.109 1.889 10.751 1.00 93.12 74 ASP A N 1
ATOM 613 C CA . ASP A 1 74 ? -0.153 2.339 9.382 1.00 93.12 74 ASP A CA 1
ATOM 614 C C . ASP A 1 74 ? -1.247 1.500 8.701 1.00 93.12 74 ASP A C 1
ATOM 616 O O . ASP A 1 74 ? -1.986 2.028 7.869 1.00 93.12 74 ASP A O 1
ATOM 620 N N . LEU A 1 75 ? -1.415 0.238 9.112 1.00 91.56 75 LEU A N 1
ATOM 621 C CA . LEU A 1 75 ? -2.533 -0.612 8.695 1.00 91.56 75 LEU A CA 1
ATOM 622 C C . LEU A 1 75 ? -3.854 -0.112 9.291 1.00 91.56 75 LEU A C 1
ATOM 624 O O . LEU A 1 75 ? -4.823 0.117 8.566 1.00 91.56 75 LEU A O 1
ATOM 628 N N . LEU A 1 76 ? -3.869 0.143 10.603 1.00 92.56 76 LEU A N 1
ATOM 629 C CA . LEU A 1 76 ? -5.076 0.551 11.327 1.00 92.56 76 LEU A CA 1
ATOM 630 C C . LEU A 1 76 ? -5.608 1.927 10.897 1.00 92.56 76 LEU A C 1
ATOM 632 O O . LEU A 1 76 ? -6.813 2.155 10.962 1.00 92.56 76 LEU A O 1
ATOM 636 N N . LYS A 1 77 ? -4.752 2.842 10.414 1.00 93.25 77 LYS A N 1
ATOM 637 C CA . LYS A 1 77 ? -5.167 4.180 9.935 1.00 93.25 77 LYS A CA 1
ATOM 638 C C . LYS A 1 77 ? -6.226 4.143 8.834 1.00 93.25 77 LYS A C 1
ATOM 640 O O . LYS A 1 77 ? -6.978 5.104 8.705 1.00 93.25 77 LYS A O 1
ATOM 645 N N . ARG A 1 78 ? -6.261 3.077 8.032 1.00 89.56 78 ARG A N 1
ATOM 646 C CA . ARG A 1 78 ? -7.223 2.923 6.931 1.00 89.56 78 ARG A CA 1
ATOM 647 C C . ARG A 1 78 ? -8.558 2.327 7.374 1.00 89.56 78 ARG A C 1
ATOM 649 O O . ARG A 1 78 ? -9.520 2.433 6.625 1.00 89.56 78 ARG A O 1
ATOM 656 N N . LEU A 1 79 ? -8.604 1.728 8.563 1.00 94.62 79 LEU A N 1
ATOM 657 C CA . LEU A 1 79 ? -9.803 1.126 9.135 1.00 94.62 79 LEU A CA 1
ATOM 658 C C . LEU A 1 79 ? -10.578 2.159 9.954 1.00 94.62 79 LEU A C 1
ATOM 660 O O . LEU A 1 79 ? -9.975 2.967 10.680 1.00 94.62 79 LEU A O 1
ATOM 664 N N . LYS A 1 80 ? -11.907 2.106 9.878 1.00 93.81 80 LYS A N 1
ATOM 665 C CA . LYS A 1 80 ? -12.802 2.819 10.795 1.00 93.81 80 LYS A CA 1
ATOM 666 C C . LYS A 1 80 ? -12.653 2.261 12.215 1.00 93.81 80 LYS A C 1
ATOM 668 O O . LYS A 1 80 ? -12.254 1.107 12.365 1.00 93.81 80 LYS A O 1
ATOM 673 N N . PRO A 1 81 ? -12.942 3.046 13.269 1.00 88.69 81 PRO A N 1
ATOM 674 C CA . PRO A 1 81 ? -12.804 2.585 14.650 1.00 88.69 81 PRO A CA 1
ATOM 675 C C . PRO A 1 81 ? -13.500 1.250 14.942 1.00 88.69 81 PRO A C 1
ATOM 677 O O . PRO A 1 81 ? -12.929 0.424 15.644 1.00 88.69 81 PRO A O 1
ATOM 680 N N . GLU A 1 82 ? -14.678 1.013 14.367 1.00 89.62 82 GLU A N 1
ATOM 681 C CA . GLU A 1 82 ? -15.468 -0.203 14.589 1.00 89.62 82 GLU A CA 1
ATOM 682 C C . GLU A 1 82 ? -14.804 -1.439 13.962 1.00 89.62 82 GLU A C 1
ATOM 684 O O . GLU A 1 82 ? -14.726 -2.487 14.594 1.00 89.62 82 GLU A O 1
ATOM 689 N N . GLU A 1 83 ? -14.241 -1.295 12.759 1.00 93.88 83 GLU A N 1
ATOM 690 C CA . GLU A 1 83 ? -13.529 -2.363 12.035 1.00 93.88 83 GLU A CA 1
ATOM 691 C C . GLU A 1 83 ? -12.227 -2.770 12.744 1.00 93.88 83 GLU A C 1
ATOM 693 O O . GLU A 1 83 ? -11.763 -3.897 12.613 1.00 93.88 83 GLU A O 1
ATOM 698 N N . ARG A 1 84 ? -11.620 -1.863 13.523 1.00 91.94 84 ARG A N 1
ATOM 699 C CA . ARG A 1 84 ? -10.399 -2.167 14.297 1.00 91.94 84 ARG A CA 1
ATOM 700 C C . ARG A 1 84 ? -10.660 -3.094 15.479 1.00 91.94 84 ARG A C 1
ATOM 702 O O . ARG A 1 84 ? -9.718 -3.707 15.966 1.00 91.94 84 ARG A O 1
ATOM 709 N N . LEU A 1 85 ? -11.898 -3.127 15.966 1.00 90.56 85 LEU A N 1
ATOM 710 C CA . LEU A 1 85 ? -12.316 -3.936 17.111 1.00 90.56 85 LEU A CA 1
ATOM 711 C C . LEU A 1 85 ? -13.043 -5.215 16.672 1.00 90.56 85 LEU A C 1
ATOM 713 O O . LEU A 1 85 ? -13.392 -6.041 17.515 1.00 90.56 85 LEU A O 1
ATOM 717 N N . GLU A 1 86 ? -13.283 -5.389 15.371 1.00 91.25 86 GLU A N 1
ATOM 718 C CA . GLU A 1 86 ? -13.953 -6.566 14.831 1.00 91.25 86 GLU A CA 1
ATOM 719 C C . GLU A 1 86 ? -13.154 -7.839 15.149 1.00 91.25 86 GLU A C 1
ATOM 721 O O . GLU A 1 86 ? -11.940 -7.908 14.958 1.00 91.25 86 GLU A O 1
ATOM 726 N N . GLY A 1 87 ? -13.838 -8.854 15.681 1.00 89.00 87 GLY A N 1
ATOM 727 C CA . GLY A 1 87 ? -13.212 -10.107 16.107 1.00 89.00 87 GLY A CA 1
ATOM 728 C C . GLY A 1 87 ? -12.474 -10.049 17.452 1.00 89.00 87 GLY A C 1
ATOM 729 O O . GLY A 1 87 ? -11.967 -11.082 17.884 1.00 89.00 87 GLY A O 1
ATOM 730 N N . MET A 1 88 ? -12.433 -8.899 18.141 1.00 92.38 88 MET A N 1
ATOM 731 C CA . MET A 1 88 ? -11.906 -8.806 19.508 1.00 92.38 88 MET A CA 1
ATOM 732 C C . MET A 1 88 ? -13.006 -9.035 20.551 1.00 92.38 88 MET A C 1
ATOM 734 O O . MET A 1 88 ? -14.102 -8.481 20.454 1.00 92.38 88 MET A O 1
ATOM 738 N N . HIS A 1 89 ? -12.699 -9.806 21.596 1.00 93.25 89 HIS A N 1
ATOM 739 C CA . HIS A 1 89 ? -13.573 -9.920 22.762 1.00 93.25 89 HIS A CA 1
ATOM 740 C C . HIS A 1 89 ? -13.481 -8.659 23.629 1.00 93.25 89 HIS A C 1
ATOM 742 O O . HIS A 1 89 ? -12.408 -8.073 23.799 1.00 93.25 89 HIS A O 1
ATOM 748 N N . SER A 1 90 ? -14.610 -8.235 24.203 1.00 90.31 90 SER A N 1
ATOM 749 C CA . SER A 1 90 ? -14.671 -7.018 25.020 1.00 90.31 90 SER A CA 1
ATOM 750 C C . SER A 1 90 ? -13.733 -7.081 26.229 1.00 90.31 90 SER A C 1
ATOM 752 O O . SER A 1 90 ? -13.149 -6.066 26.602 1.00 90.31 90 SER A O 1
ATOM 754 N N . GLU A 1 91 ? -13.530 -8.264 26.810 1.00 92.88 91 GLU A N 1
ATOM 755 C CA . GLU A 1 91 ? -12.598 -8.479 27.915 1.00 92.88 91 GLU A CA 1
ATOM 756 C C . GLU A 1 91 ? -11.147 -8.163 27.531 1.00 92.88 91 GLU A C 1
ATOM 758 O O . GLU A 1 91 ? -10.424 -7.568 28.331 1.00 92.88 91 GLU A O 1
ATOM 763 N N . ASP A 1 92 ? -10.718 -8.519 26.318 1.00 92.69 92 ASP A N 1
ATOM 764 C CA . ASP A 1 92 ? -9.349 -8.276 25.851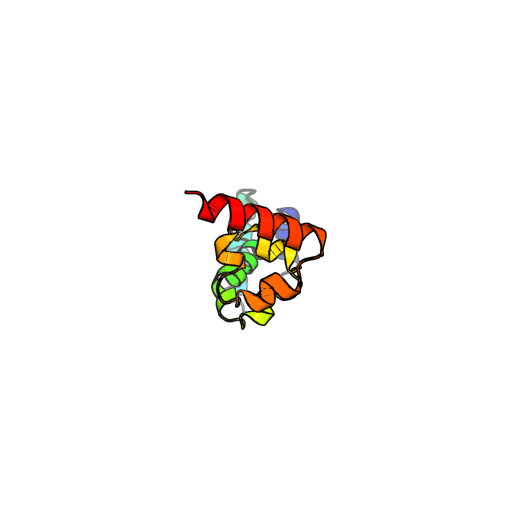 1.00 92.69 92 ASP A CA 1
ATOM 765 C C . ASP A 1 92 ? -9.092 -6.787 25.612 1.00 92.69 92 ASP A C 1
ATOM 767 O O . ASP A 1 92 ? -8.003 -6.286 25.897 1.00 92.69 92 ASP A O 1
ATOM 771 N N . ILE A 1 93 ? -10.110 -6.055 25.154 1.00 91.06 93 ILE A N 1
ATOM 772 C CA . ILE A 1 93 ? -10.044 -4.597 25.010 1.00 91.06 93 ILE A CA 1
ATOM 773 C C . ILE A 1 93 ? -9.894 -3.952 26.393 1.00 91.06 93 ILE A C 1
ATOM 775 O O . ILE A 1 93 ? -8.976 -3.166 26.615 1.00 91.06 93 ILE A O 1
ATOM 779 N N . ILE A 1 94 ? -10.761 -4.323 27.341 1.00 93.31 94 ILE A N 1
ATOM 780 C CA . ILE A 1 94 ? -10.799 -3.726 28.684 1.00 93.31 94 ILE A CA 1
ATOM 781 C C . ILE A 1 94 ? -9.503 -3.994 29.459 1.00 93.31 94 ILE A C 1
ATOM 783 O O . ILE A 1 94 ? -9.025 -3.111 30.165 1.00 93.31 94 ILE A O 1
ATOM 787 N N . ARG A 1 95 ? -8.904 -5.185 29.318 1.00 93.69 95 ARG A N 1
ATOM 788 C CA . ARG A 1 95 ? -7.645 -5.551 29.998 1.00 93.69 95 ARG A CA 1
ATOM 789 C C . ARG A 1 95 ? -6.454 -4.665 29.635 1.00 93.69 95 ARG A C 1
ATOM 791 O O . ARG A 1 95 ? -5.493 -4.633 30.396 1.00 93.69 95 ARG A O 1
ATOM 798 N N . ASN A 1 96 ? -6.507 -3.993 28.489 1.00 92.12 96 ASN A N 1
ATOM 799 C CA . ASN A 1 96 ? -5.441 -3.114 28.019 1.00 92.12 96 ASN A CA 1
ATOM 800 C C . ASN A 1 96 ? -5.685 -1.633 28.348 1.00 92.12 96 ASN A C 1
ATOM 802 O O . ASN A 1 96 ? -4.849 -0.807 27.992 1.00 92.12 96 ASN A O 1
ATOM 806 N N . LEU A 1 97 ? -6.798 -1.298 29.008 1.00 95.25 97 LEU A N 1
ATOM 807 C CA . LEU A 1 97 ? -7.086 0.067 29.439 1.00 95.25 97 LEU A CA 1
ATOM 808 C C . LEU A 1 97 ? -6.351 0.404 30.736 1.00 95.25 97 LEU A C 1
ATOM 810 O O . LEU A 1 97 ? -6.262 -0.418 31.654 1.00 95.25 97 LEU A O 1
ATOM 814 N N . ASP A 1 98 ? -5.873 1.638 30.838 1.00 96.75 98 ASP A N 1
ATOM 815 C CA . ASP A 1 98 ? -5.319 2.165 32.078 1.00 96.75 98 ASP A CA 1
ATOM 816 C C . ASP A 1 98 ? -6.411 2.611 33.074 1.00 96.75 98 ASP A C 1
ATOM 818 O O . ASP A 1 98 ? -7.614 2.602 32.799 1.00 96.75 98 ASP A O 1
ATOM 822 N N . ALA A 1 99 ? -5.998 3.000 34.284 1.00 95.94 99 ALA A N 1
ATOM 823 C CA . ALA A 1 99 ? -6.930 3.391 35.339 1.00 95.94 99 ALA A CA 1
ATOM 824 C C . ALA A 1 99 ? -7.793 4.614 34.972 1.00 95.94 99 ALA A C 1
ATOM 826 O O . ALA A 1 99 ? -8.960 4.671 35.363 1.00 95.94 99 ALA A O 1
ATOM 827 N N . GLN A 1 100 ? -7.250 5.588 34.236 1.00 96.94 100 GLN A N 1
ATOM 828 C CA . GLN A 1 100 ? -8.004 6.773 33.817 1.00 96.94 100 GLN A CA 1
ATOM 829 C C . GLN A 1 100 ? -9.018 6.413 32.730 1.00 96.94 100 GLN A C 1
ATOM 831 O O . GLN A 1 100 ? -10.168 6.854 32.779 1.00 96.94 100 GLN A O 1
ATOM 836 N N . GLU A 1 101 ? -8.616 5.577 31.779 1.00 96.69 101 GLU A N 1
ATOM 837 C CA . GLU A 1 101 ? -9.484 5.068 30.721 1.00 96.69 101 GLU A CA 1
ATOM 838 C C . GLU A 1 101 ? -10.639 4.232 31.288 1.00 96.69 101 GLU A C 1
ATOM 840 O O . GLU A 1 101 ? -11.787 4.405 30.871 1.00 96.69 101 GLU A O 1
ATOM 845 N N . LEU A 1 102 ? -10.373 3.395 32.297 1.00 96.25 102 LEU A N 1
ATOM 846 C CA . LEU A 1 102 ? -11.401 2.620 32.997 1.00 96.25 102 LEU A CA 1
ATOM 847 C C . LEU A 1 102 ? -12.410 3.510 33.733 1.00 96.25 102 LEU A C 1
ATOM 849 O O . LEU A 1 102 ? -13.613 3.255 33.653 1.00 96.25 102 LEU A O 1
ATOM 853 N N . ILE A 1 103 ? -11.951 4.565 34.416 1.00 96.69 103 ILE A N 1
ATOM 854 C CA . ILE A 1 103 ? -12.841 5.539 35.071 1.00 96.69 103 ILE A CA 1
ATOM 855 C C . ILE A 1 103 ? -13.739 6.210 34.026 1.00 96.69 103 ILE A C 1
ATOM 857 O O . ILE A 1 103 ? -14.961 6.238 34.179 1.00 96.69 103 ILE A O 1
ATOM 861 N N . ARG A 1 104 ? -13.158 6.677 32.916 1.00 96.44 104 ARG A N 1
ATOM 862 C CA . ARG A 1 104 ? -13.914 7.311 31.829 1.00 96.44 104 ARG A CA 1
ATOM 863 C C . ARG A 1 104 ? -14.950 6.365 31.217 1.00 96.44 104 ARG A C 1
ATOM 865 O O . ARG A 1 104 ? -16.068 6.780 30.913 1.00 96.44 104 ARG A O 1
ATOM 872 N N . LEU A 1 105 ? -14.608 5.088 31.051 1.00 94.75 105 LEU A N 1
ATOM 873 C CA . LEU A 1 105 ? -15.543 4.070 30.575 1.00 94.75 105 LEU A CA 1
ATOM 874 C C . LEU A 1 105 ? -16.721 3.889 31.546 1.00 94.75 105 LEU A C 1
ATOM 876 O O . LEU A 1 105 ? -17.869 3.826 31.107 1.00 94.75 105 LEU A O 1
ATOM 880 N N . GLN A 1 106 ? -16.465 3.848 32.858 1.00 94.88 106 GLN A N 1
ATOM 881 C CA . GLN A 1 106 ? -17.523 3.755 33.870 1.00 94.88 106 GLN A CA 1
ATOM 882 C C . GLN A 1 106 ? -18.484 4.950 33.813 1.00 94.88 106 GLN A C 1
ATOM 884 O O . GLN A 1 106 ? -19.701 4.758 33.883 1.00 94.88 106 GLN A O 1
ATOM 889 N N . GLU A 1 107 ? -17.964 6.167 33.637 1.00 95.94 107 GLU A N 1
ATOM 890 C CA . GLU A 1 107 ? -18.776 7.381 33.483 1.00 95.94 107 GLU A CA 1
ATOM 891 C C . GLU A 1 107 ? -19.679 7.315 32.242 1.00 95.94 107 GLU A C 1
ATOM 893 O O . GLU A 1 107 ? -20.879 7.591 32.334 1.00 95.94 107 GLU A O 1
ATOM 898 N N . LEU A 1 108 ? -19.132 6.890 31.096 1.00 95.25 108 LEU A N 1
ATOM 899 C CA . LEU A 1 108 ? -19.892 6.723 29.852 1.00 95.25 108 LEU A CA 1
ATOM 900 C C . LEU A 1 108 ? -21.016 5.689 30.002 1.00 95.25 108 LEU A C 1
ATOM 902 O O . LEU A 1 108 ? -22.149 5.944 29.588 1.00 95.25 108 LEU A O 1
ATOM 906 N N . LEU A 1 109 ? -20.736 4.550 30.641 1.00 94.31 109 LEU A N 1
ATOM 907 C CA . LEU A 1 109 ? -21.739 3.514 30.910 1.00 94.31 109 LEU A CA 1
ATOM 908 C C . LEU A 1 109 ? -22.843 4.013 31.852 1.00 94.31 109 LEU A C 1
ATOM 910 O O . LEU A 1 109 ? -24.021 3.723 31.638 1.00 94.31 109 LEU A O 1
ATOM 914 N N . ALA A 1 110 ? -22.482 4.773 32.889 1.00 93.88 110 ALA A N 1
ATOM 915 C CA . ALA A 1 110 ? -23.444 5.360 33.816 1.00 93.88 110 ALA A CA 1
ATOM 916 C C . ALA A 1 110 ? -24.346 6.402 33.134 1.00 93.88 110 ALA A C 1
ATOM 918 O O . ALA A 1 110 ? -25.534 6.473 33.450 1.00 93.88 110 ALA A O 1
ATOM 919 N N . ALA A 1 111 ? -23.807 7.186 32.194 1.00 93.00 111 ALA A N 1
ATOM 920 C CA . ALA A 1 111 ? -24.583 8.127 31.389 1.00 93.00 111 ALA A CA 1
ATOM 921 C C . ALA A 1 111 ? -25.561 7.407 30.446 1.00 93.00 111 ALA A C 1
ATOM 923 O O . ALA A 1 111 ? -26.711 7.823 30.331 1.00 93.00 111 ALA A O 1
ATOM 924 N N . HIS A 1 112 ? -25.136 6.297 29.836 1.00 90.75 112 HIS A N 1
ATOM 925 C CA . HIS A 1 112 ? -25.976 5.508 28.931 1.00 90.75 112 HIS A CA 1
ATOM 926 C C . HIS A 1 112 ? -27.152 4.823 29.645 1.00 90.75 112 HIS A C 1
ATOM 928 O O . HIS A 1 112 ? -28.233 4.728 29.086 1.00 90.75 112 HIS A O 1
ATOM 934 N N . LYS A 1 113 ? -26.976 4.388 30.902 1.00 83.25 113 LYS A N 1
ATOM 935 C CA . LYS A 1 113 ? -28.050 3.768 31.708 1.00 83.25 113 LYS A CA 1
ATOM 936 C C . LYS A 1 113 ? -29.143 4.738 32.180 1.00 83.25 113 LYS A C 1
ATOM 938 O O . LYS A 1 113 ? -30.132 4.287 32.748 1.00 83.25 113 LYS A O 1
ATOM 943 N N . LYS A 1 114 ? -28.933 6.052 32.047 1.00 69.44 114 LYS A N 1
ATOM 944 C CA . LYS A 1 114 ? -29.901 7.090 32.449 1.00 69.44 114 LYS A CA 1
ATOM 945 C C . LYS A 1 114 ? -30.821 7.538 31.304 1.00 69.44 114 LYS A C 1
ATOM 947 O O . LYS A 1 114 ? -31.692 8.370 31.556 1.00 69.44 114 LYS A O 1
ATOM 952 N N . GLN A 1 115 ? -30.598 7.039 30.088 1.00 56.34 115 GLN A N 1
ATOM 953 C CA . GLN A 1 115 ? -31.480 7.199 28.926 1.00 56.34 115 GLN A CA 1
ATOM 954 C C . GLN A 1 115 ? -32.458 6.027 28.848 1.00 56.34 115 GLN A C 1
ATOM 956 O O . GLN A 1 115 ? -33.601 6.276 28.410 1.00 56.34 115 GLN A O 1
#

Secondary structure (DSSP, 8-state):
-TT-SSHHHHHHHHHH---S-HHHHHHHHHHHHHHHHHTPPPSS-HHHHHHHHHHHHGGGS-HHHHHTT--HHHHHTTS-TTTTSTT--HHHHHHT--HHHHHHHHHHHHHHTT-

Radius of gyration: 28.07 Å; chains: 1; bounding box: 56×27×70 Å

pLDDT: mean 88.75, std 6.88, range [56.34, 96.94]

Sequence (115 aa):
GMLSGDLKLIQWGKQHYQGHDERINHVMQQIFEHYNLEGLAMPYTLDDFERDYLRSHVHLLPPEDRLKGLRPADLLKRLKPEERLEGMHSEDIIRNLDAQELIRLQELLAAHKKQ

Foldseek 3Di:
DCFWQDPVVVVVCLVPDDDPDPVVNVVSNVVSVVCVVVVGGRPAGVVNVVVVVCVVCVVVDDPVVNCPPPDPVVVCVVDDPVRVCPPPDPVVVQVPDDPVRVVVVVVVVVVVVVD